Protein AF-R7MH74-F1 (afdb_monomer)

Foldseek 3Di:
DDPCLQQNPDDWAWDPVLVLVVQVVCVCPDVDRVLLVVVCRNCVVDQKDKDWHKDFDCVPPDLQQKFKAFVVLSSVLCVVAPDPVRSVVCVVVVVDPPVSVCNRGVHHRSVCVVVCVVVSTMMIIDGPDDDDPVRMDGQFMAMARSVDGPSLRRVCRNRPPHPVVVSSVVVD

pLDDT: mean 75.7, std 12.58, range [40.78, 95.38]

Radius of gyration: 16.26 Å; Cα contacts (8 Å, |Δi|>4): 202; chains: 1; bounding box: 34×38×41 Å

Mean predicted aligned error: 8.35 Å

Sequence (172 aa):
MTEDDLFGEGVFMFDLANLTKFWTKTNNKQKTNFAQTLIDYVTRRSGNSSISIFRIPTKNIPTDALSIRRQDKLFEIGNKYETTSDIYNAYARKEITEKVMDEITIGSPATLSNKFDRKKIPIEYILEENIPAKDIELFGTAKVDFNNLDLKSVLKQLFADKKENIFLYKFL

Structure (mmCIF, N/CA/C/O backbone):
data_AF-R7MH74-F1
#
_entry.id   AF-R7MH74-F1
#
loop_
_atom_site.group_PDB
_atom_site.id
_atom_site.type_symbol
_atom_site.label_atom_id
_atom_site.label_alt_id
_atom_site.label_comp_id
_atom_site.label_asym_id
_atom_site.label_entity_id
_atom_site.label_seq_id
_atom_site.pdbx_PDB_ins_code
_atom_site.Cartn_x
_atom_site.Cartn_y
_atom_site.Cartn_z
_atom_si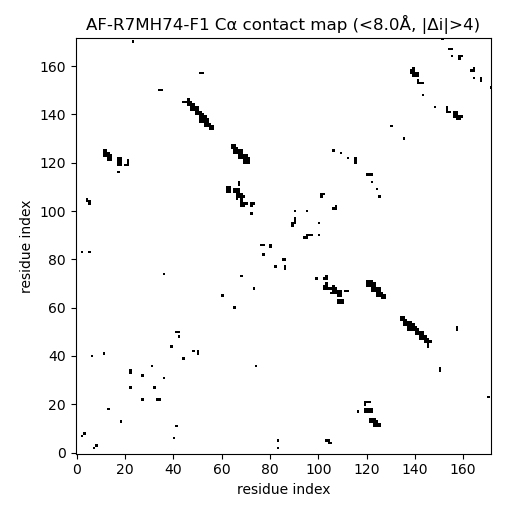te.occupancy
_atom_site.B_iso_or_equiv
_atom_site.auth_seq_id
_atom_site.auth_comp_id
_atom_site.auth_asym_id
_atom_site.auth_atom_id
_atom_site.pdbx_PDB_model_num
ATOM 1 N N . MET A 1 1 ? 0.842 -10.524 -17.576 1.00 52.12 1 MET A N 1
ATOM 2 C CA . MET A 1 1 ? 0.820 -9.845 -16.279 1.00 52.12 1 MET A CA 1
ATOM 3 C C . MET A 1 1 ? 0.045 -8.536 -16.478 1.00 52.12 1 MET A C 1
ATOM 5 O O . MET A 1 1 ? 0.415 -7.795 -17.385 1.00 52.12 1 MET A O 1
ATOM 9 N N . THR A 1 2 ? -1.104 -8.336 -15.826 1.00 54.00 2 THR A N 1
ATOM 10 C CA . THR A 1 2 ? -2.063 -7.229 -16.051 1.00 54.00 2 THR A CA 1
ATOM 11 C C . THR A 1 2 ? -1.801 -6.043 -15.113 1.00 54.00 2 THR A C 1
ATOM 13 O O . THR A 1 2 ? -0.867 -6.060 -14.313 1.00 54.00 2 THR A O 1
ATOM 16 N N . GLU A 1 3 ? -2.592 -4.972 -15.232 1.00 55.72 3 GLU A N 1
ATOM 17 C CA . GLU A 1 3 ? -2.607 -3.869 -14.259 1.00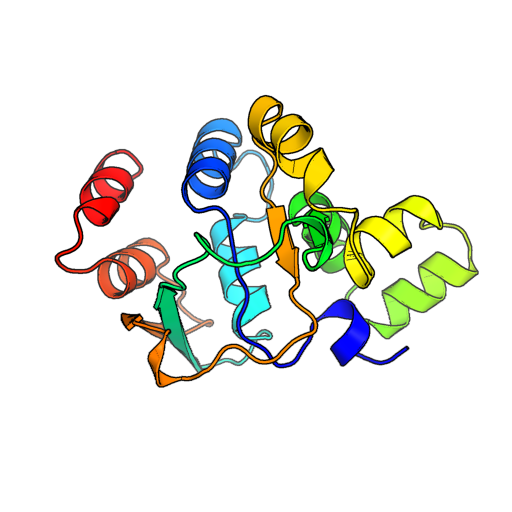 55.72 3 GLU A CA 1
ATOM 18 C C . GLU A 1 3 ? -2.973 -4.367 -12.849 1.00 55.72 3 GLU A C 1
ATOM 20 O O . GLU A 1 3 ? -2.437 -3.864 -11.863 1.00 55.72 3 GLU A O 1
ATOM 25 N N . ASP A 1 4 ? -3.774 -5.433 -12.755 1.00 56.41 4 ASP A N 1
ATOM 26 C CA . ASP A 1 4 ? -4.133 -6.078 -11.489 1.00 56.41 4 ASP A CA 1
ATOM 27 C C . ASP A 1 4 ? -2.935 -6.744 -10.801 1.00 56.41 4 ASP A C 1
ATOM 29 O O . ASP A 1 4 ? -2.841 -6.709 -9.579 1.00 56.41 4 ASP A O 1
ATOM 33 N N . ASP A 1 5 ? -1.969 -7.257 -11.561 1.00 55.62 5 ASP A N 1
ATOM 34 C CA . ASP A 1 5 ? -0.783 -7.919 -11.001 1.00 55.62 5 ASP A CA 1
ATOM 35 C C . ASP A 1 5 ? 0.218 -6.934 -10.355 1.00 55.62 5 ASP A C 1
ATOM 37 O O . ASP A 1 5 ? 1.030 -7.321 -9.514 1.00 55.62 5 ASP A O 1
ATOM 41 N N . LEU A 1 6 ? 0.183 -5.650 -10.739 1.00 57.22 6 LEU A N 1
ATOM 42 C CA . LEU A 1 6 ? 1.030 -4.588 -10.167 1.00 57.22 6 LEU A CA 1
ATOM 43 C C . LEU A 1 6 ? 0.265 -3.708 -9.172 1.00 57.22 6 LEU A C 1
ATOM 45 O O . LEU A 1 6 ? 0.804 -3.321 -8.132 1.00 57.22 6 LEU A O 1
ATOM 49 N N . PHE A 1 7 ? -0.988 -3.387 -9.485 1.00 58.25 7 PHE A N 1
ATOM 50 C CA . PHE A 1 7 ? -1.772 -2.397 -8.754 1.00 58.25 7 PHE A CA 1
ATOM 51 C C . PHE A 1 7 ? -2.979 -2.989 -8.028 1.00 58.25 7 PHE A C 1
ATOM 53 O O . PHE A 1 7 ? -3.332 -2.436 -6.994 1.00 58.25 7 PHE A O 1
ATOM 60 N N . GLY A 1 8 ? -3.547 -4.105 -8.505 1.00 54.69 8 GLY A N 1
ATOM 61 C CA . GLY A 1 8 ? -4.683 -4.824 -7.907 1.00 54.69 8 GLY A CA 1
ATOM 62 C C . GLY A 1 8 ? -5.970 -3.997 -7.777 1.00 54.69 8 GLY A C 1
ATOM 63 O O . GLY A 1 8 ? -5.953 -2.829 -7.3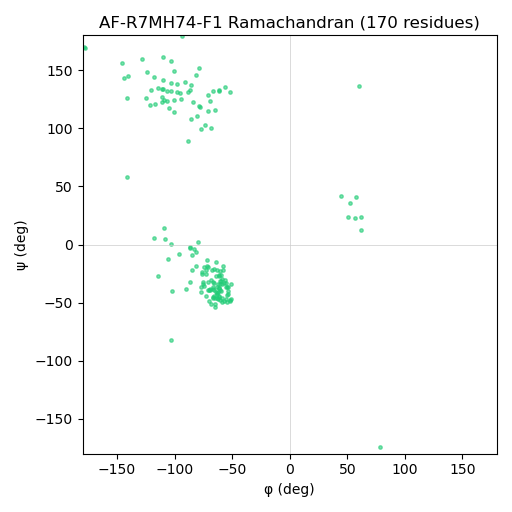88 1.00 54.69 8 GLY A O 1
ATOM 64 N N . GLU A 1 9 ? -7.140 -4.546 -8.109 1.00 48.81 9 GLU A N 1
ATOM 65 C CA . GLU A 1 9 ? -8.400 -4.040 -7.534 1.00 48.81 9 GLU A CA 1
ATOM 66 C C . GLU A 1 9 ? -8.516 -4.664 -6.148 1.00 48.81 9 GLU A C 1
ATOM 68 O O . GLU A 1 9 ? -8.654 -5.882 -6.053 1.00 48.81 9 GLU A O 1
ATOM 73 N N . GLY A 1 10 ? -8.394 -3.899 -5.056 1.00 51.81 10 GLY A N 1
ATOM 74 C CA . GLY A 1 10 ? -8.352 -4.597 -3.775 1.00 51.81 10 GLY A CA 1
ATOM 75 C C . GLY A 1 10 ? -8.235 -3.806 -2.487 1.00 51.81 10 GLY A C 1
ATOM 76 O O . GLY A 1 10 ? -8.015 -2.598 -2.435 1.00 51.81 10 GLY A O 1
ATOM 77 N N . VAL A 1 11 ? -8.418 -4.581 -1.421 1.00 55.03 11 VAL A N 1
ATOM 78 C CA . VAL A 1 11 ? -8.160 -4.226 -0.030 1.00 55.03 11 VAL A CA 1
ATOM 79 C C . VAL A 1 11 ? -6.661 -4.328 0.199 1.00 55.03 11 VAL A C 1
ATOM 81 O O . VAL A 1 11 ? -6.085 -5.405 0.094 1.00 55.03 11 VAL A O 1
ATOM 84 N N . PHE A 1 12 ? -6.036 -3.213 0.550 1.00 63.88 12 PHE A N 1
ATOM 85 C CA . PHE A 1 12 ? -4.611 -3.186 0.833 1.00 63.88 12 PHE A CA 1
ATOM 86 C C . PHE A 1 12 ? -4.357 -3.266 2.342 1.00 63.88 12 PHE A C 1
ATOM 88 O O . PHE A 1 12 ? -4.954 -2.522 3.126 1.00 63.88 12 PHE A O 1
ATOM 95 N N . MET A 1 13 ? -3.461 -4.159 2.765 1.00 64.19 13 MET A N 1
ATOM 96 C CA . MET A 1 13 ? -3.122 -4.357 4.177 1.00 64.19 13 MET A CA 1
ATOM 97 C C . MET A 1 13 ? -1.764 -3.730 4.483 1.00 64.19 13 MET A C 1
ATOM 99 O O . MET A 1 13 ? -0.750 -4.179 3.962 1.00 64.19 13 MET A O 1
ATOM 103 N N . PHE A 1 14 ? -1.707 -2.734 5.367 1.00 70.81 14 PHE A N 1
ATOM 104 C CA . PHE A 1 14 ? -0.450 -2.049 5.691 1.00 70.81 14 PHE A CA 1
ATOM 105 C C . PHE A 1 14 ? -0.128 -2.081 7.181 1.00 70.81 14 PHE A C 1
ATOM 107 O O . PHE A 1 14 ? -1.014 -2.006 8.035 1.00 70.81 14 PHE A O 1
ATOM 114 N N . ASP A 1 15 ? 1.168 -2.096 7.497 1.00 68.50 15 ASP A N 1
ATOM 115 C CA . ASP A 1 15 ? 1.641 -1.836 8.855 1.00 68.50 15 ASP A CA 1
ATOM 116 C C . ASP A 1 15 ? 1.607 -0.328 9.155 1.00 68.50 15 ASP A C 1
ATOM 118 O O . ASP A 1 15 ? 2.524 0.427 8.808 1.00 68.50 15 ASP A O 1
ATOM 122 N N . LEU A 1 16 ? 0.554 0.104 9.854 1.00 64.69 16 LEU A N 1
ATOM 123 C CA . LEU A 1 16 ? 0.365 1.494 10.279 1.00 64.69 16 LEU A CA 1
ATOM 124 C C . LEU A 1 16 ? 1.522 2.028 11.140 1.00 64.69 16 LEU A C 1
ATOM 126 O O . LEU A 1 16 ? 1.853 3.213 11.053 1.00 64.69 16 LEU A O 1
ATOM 130 N N . ALA A 1 17 ? 2.165 1.195 11.962 1.00 66.38 17 ALA A N 1
ATOM 131 C CA . ALA A 1 17 ? 3.236 1.642 12.846 1.00 66.38 17 ALA A CA 1
ATOM 132 C C . ALA A 1 17 ? 4.512 1.957 12.057 1.00 66.38 17 ALA A C 1
ATOM 134 O O . ALA A 1 17 ? 5.153 2.987 12.295 1.00 66.38 17 ALA A O 1
ATOM 135 N N . ASN A 1 18 ? 4.882 1.098 11.107 1.00 67.06 18 ASN A N 1
ATOM 136 C CA . ASN A 1 18 ? 6.023 1.347 10.228 1.00 67.06 18 ASN A CA 1
ATOM 137 C C . ASN A 1 18 ? 5.753 2.467 9.232 1.00 67.06 18 ASN A C 1
ATOM 139 O O . ASN A 1 18 ? 6.632 3.304 9.035 1.00 67.06 18 ASN A O 1
ATOM 143 N N . LEU A 1 19 ? 4.540 2.535 8.683 1.00 66.69 19 LEU A N 1
ATOM 144 C CA . LEU A 1 19 ? 4.098 3.631 7.826 1.00 66.69 19 LEU A CA 1
ATOM 145 C C . LEU A 1 19 ? 4.286 4.985 8.529 1.00 66.69 19 LEU A C 1
ATOM 147 O O . LEU A 1 19 ? 4.960 5.880 8.018 1.00 66.69 19 LEU A O 1
ATOM 151 N N . THR A 1 20 ? 3.806 5.091 9.770 1.00 63.34 20 THR A N 1
ATOM 152 C CA . THR A 1 20 ? 3.940 6.304 10.590 1.00 63.34 20 THR A CA 1
ATOM 153 C C . THR A 1 20 ? 5.410 6.634 10.896 1.00 63.34 20 THR A C 1
ATOM 155 O O . THR A 1 20 ? 5.849 7.783 10.800 1.00 63.34 20 THR A O 1
ATOM 158 N N . LYS A 1 21 ? 6.228 5.630 11.239 1.00 67.44 21 LYS A N 1
ATOM 159 C CA . LYS A 1 21 ? 7.674 5.812 11.479 1.00 67.44 21 LYS A CA 1
ATOM 160 C C . LYS A 1 21 ? 8.445 6.209 10.217 1.00 67.44 21 LYS A C 1
ATOM 162 O O . LYS A 1 21 ? 9.449 6.913 10.321 1.00 67.44 21 LYS A O 1
ATOM 167 N N . PHE A 1 22 ? 8.026 5.736 9.049 1.00 66.81 22 PHE A N 1
ATOM 168 C CA . PHE A 1 22 ? 8.635 6.105 7.778 1.00 66.81 22 PHE A CA 1
ATOM 169 C C . PHE A 1 22 ? 8.338 7.573 7.467 1.00 66.81 22 PHE A C 1
ATOM 171 O O . PHE A 1 22 ? 9.279 8.348 7.298 1.00 66.81 22 PHE A O 1
ATOM 178 N N . TRP A 1 23 ? 7.062 7.975 7.539 1.00 63.75 23 TRP A N 1
ATOM 179 C CA . TRP A 1 23 ? 6.619 9.362 7.349 1.00 63.75 23 TRP A CA 1
ATOM 180 C C . TRP A 1 23 ? 7.382 10.366 8.211 1.00 63.75 23 TRP A C 1
ATOM 182 O O . TRP A 1 23 ? 7.903 11.361 7.704 1.00 63.75 23 TRP A O 1
ATOM 192 N N . THR A 1 24 ? 7.518 10.073 9.503 1.00 61.09 24 THR A N 1
ATOM 193 C CA . THR A 1 24 ? 8.246 10.937 10.449 1.00 61.09 24 THR A CA 1
ATOM 194 C C . THR A 1 24 ? 9.725 11.078 10.134 1.00 61.09 24 THR A C 1
ATOM 196 O O . THR A 1 24 ? 10.308 12.141 10.326 1.00 61.09 24 THR A O 1
ATOM 199 N N . LYS A 1 25 ? 10.357 10.008 9.650 1.00 65.19 25 LYS A N 1
ATOM 200 C CA . LYS A 1 25 ? 11.789 10.002 9.348 1.00 65.19 25 LYS A CA 1
ATOM 201 C C . LYS A 1 25 ? 12.103 10.754 8.055 1.00 65.19 25 LYS A C 1
ATOM 203 O O . LYS A 1 25 ? 13.173 11.351 7.950 1.00 65.19 25 LYS A O 1
ATOM 208 N N . THR A 1 26 ? 11.210 10.711 7.067 1.00 60.00 26 THR A N 1
ATOM 209 C CA . THR A 1 26 ? 11.452 11.307 5.745 1.00 60.00 26 THR A CA 1
ATOM 210 C C . THR A 1 26 ? 11.199 12.811 5.685 1.00 60.00 26 THR A C 1
ATOM 212 O O . THR A 1 26 ? 11.740 13.451 4.786 1.00 60.00 26 THR A O 1
ATOM 215 N N . ASN A 1 27 ? 10.453 13.391 6.636 1.00 51.88 27 ASN A N 1
ATOM 216 C CA . ASN A 1 27 ? 10.297 14.844 6.823 1.00 51.88 27 ASN A CA 1
ATOM 217 C C . ASN A 1 27 ? 10.070 15.631 5.506 1.00 51.88 27 ASN A C 1
ATOM 219 O O . ASN A 1 27 ? 10.703 16.661 5.287 1.00 51.88 27 ASN A O 1
ATOM 223 N N . ASN A 1 28 ? 9.240 15.115 4.584 1.00 50.84 28 ASN A N 1
ATOM 224 C CA . ASN A 1 28 ? 8.984 15.714 3.259 1.00 50.84 28 ASN A CA 1
ATOM 225 C C . ASN A 1 28 ? 10.243 16.081 2.434 1.00 50.84 28 ASN A C 1
ATOM 227 O O . ASN A 1 28 ? 10.181 16.926 1.546 1.00 50.84 28 ASN A O 1
ATOM 231 N N . LYS A 1 29 ? 11.405 15.454 2.678 1.00 45.22 29 LYS A N 1
ATOM 232 C CA . LYS A 1 29 ? 12.616 15.701 1.869 1.00 45.22 29 LYS A CA 1
ATOM 233 C C . LYS A 1 29 ? 12.530 15.114 0.456 1.00 45.22 29 LYS A C 1
ATOM 235 O O . LYS A 1 29 ? 13.358 15.443 -0.389 1.00 45.22 29 LYS A O 1
ATOM 240 N N . GLN A 1 30 ? 11.560 14.240 0.198 1.00 51.50 30 GLN A N 1
ATOM 241 C CA . GLN A 1 30 ? 11.212 13.795 -1.149 1.00 51.50 30 GLN A CA 1
ATOM 242 C C . GLN A 1 30 ? 10.117 14.710 -1.711 1.00 51.50 30 GLN A C 1
ATOM 244 O O . GLN A 1 30 ? 9.207 15.094 -0.983 1.00 51.50 30 GLN A O 1
ATOM 249 N N . LYS A 1 31 ? 10.209 15.064 -3.003 1.00 45.34 31 LYS A N 1
ATOM 250 C CA . LYS A 1 31 ? 9.241 15.940 -3.699 1.00 45.34 31 LYS A CA 1
ATOM 251 C C . LYS A 1 31 ? 7.800 15.407 -3.664 1.00 45.34 31 LYS A C 1
ATOM 253 O O . LYS A 1 31 ? 6.873 16.190 -3.825 1.00 45.34 31 LYS A O 1
ATOM 258 N N . THR A 1 32 ? 7.618 14.106 -3.455 1.00 53.66 32 THR A N 1
ATOM 259 C CA . THR A 1 32 ? 6.325 13.435 -3.315 1.00 53.66 32 THR A CA 1
ATOM 260 C C . THR A 1 32 ? 6.089 13.048 -1.855 1.00 53.66 32 THR A C 1
ATOM 262 O O . THR A 1 32 ? 6.893 12.356 -1.229 1.00 53.66 32 THR A O 1
ATOM 265 N N . ASN A 1 33 ? 4.977 13.517 -1.288 1.00 69.00 33 ASN A N 1
ATOM 266 C CA . ASN A 1 33 ? 4.533 13.117 0.041 1.00 69.00 33 ASN A CA 1
ATOM 267 C C . ASN A 1 33 ? 4.048 11.661 -0.036 1.00 69.00 33 ASN A C 1
ATOM 269 O O . ASN A 1 33 ? 3.059 11.388 -0.703 1.00 69.00 33 ASN A O 1
ATOM 273 N N . PHE A 1 34 ? 4.719 10.723 0.641 1.00 70.75 34 PHE A N 1
ATOM 274 C CA . PHE A 1 34 ? 4.340 9.301 0.607 1.00 70.75 34 PHE A CA 1
ATOM 275 C C . PHE A 1 34 ? 2.868 9.082 0.969 1.00 70.75 34 PHE A C 1
ATOM 277 O O . PHE A 1 34 ? 2.232 8.200 0.410 1.00 70.75 34 PHE A O 1
ATOM 284 N N . ALA A 1 35 ? 2.316 9.855 1.909 1.00 71.88 35 ALA A N 1
ATOM 285 C CA . ALA A 1 35 ? 0.913 9.725 2.291 1.00 71.88 35 ALA A CA 1
ATOM 286 C C . ALA A 1 35 ? -0.030 10.133 1.152 1.00 71.88 35 ALA A C 1
ATOM 288 O O . ALA A 1 35 ? -1.056 9.491 0.952 1.00 71.88 35 ALA A O 1
ATOM 289 N N . GLN A 1 36 ? 0.355 11.151 0.380 1.00 74.12 36 GLN A N 1
ATOM 290 C CA . GLN A 1 36 ? -0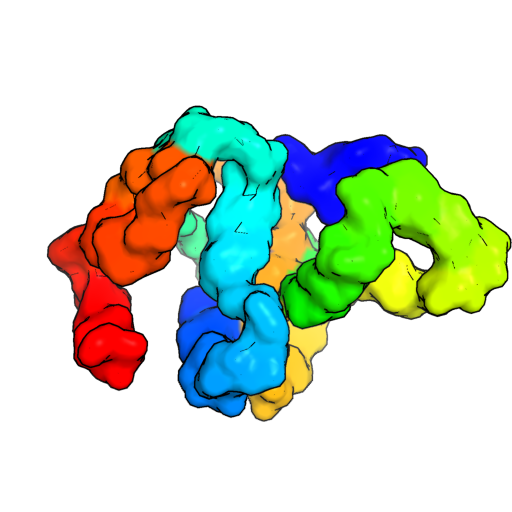.319 11.493 -0.864 1.00 74.12 36 GLN A CA 1
ATOM 291 C C . GLN A 1 36 ? -0.152 10.362 -1.877 1.00 74.12 36 GLN A C 1
ATOM 293 O O . GLN A 1 36 ? -1.152 9.816 -2.297 1.00 74.12 36 GLN A O 1
ATOM 298 N N . THR A 1 37 ? 1.066 9.881 -2.143 1.00 76.88 37 THR A N 1
ATOM 299 C CA . THR A 1 37 ? 1.287 8.746 -3.059 1.00 76.88 37 THR A CA 1
ATOM 300 C C . THR A 1 37 ? 0.494 7.494 -2.669 1.00 76.88 37 THR A C 1
ATOM 302 O O . THR A 1 37 ? -0.005 6.796 -3.542 1.00 76.88 37 THR A O 1
ATOM 305 N N . LEU A 1 38 ? 0.327 7.218 -1.373 1.00 77.12 38 LEU A N 1
ATOM 306 C CA . LEU A 1 38 ? -0.511 6.126 -0.882 1.00 77.12 38 LEU A CA 1
ATOM 307 C C . LEU A 1 38 ? -1.993 6.371 -1.183 1.00 77.12 38 LEU A C 1
ATOM 309 O O . LEU A 1 38 ? -2.672 5.459 -1.640 1.00 77.12 38 LEU A O 1
ATOM 313 N N . ILE A 1 39 ? -2.492 7.584 -0.935 1.00 77.06 39 ILE A N 1
ATOM 314 C CA . ILE A 1 39 ? -3.864 7.975 -1.274 1.00 77.06 39 ILE A CA 1
ATOM 315 C C . ILE A 1 39 ? -4.081 7.894 -2.790 1.00 77.06 39 ILE A C 1
ATOM 317 O O . ILE A 1 39 ? -5.048 7.271 -3.223 1.00 77.06 39 ILE A O 1
ATOM 321 N N . ASP A 1 40 ? -3.164 8.435 -3.592 1.00 76.00 40 ASP A N 1
ATOM 322 C CA . ASP A 1 40 ? -3.145 8.353 -5.056 1.00 76.00 40 ASP A CA 1
ATOM 323 C C . ASP A 1 40 ? -3.198 6.895 -5.528 1.00 76.00 40 ASP A C 1
ATOM 325 O O . ASP A 1 40 ? -3.956 6.564 -6.441 1.00 76.00 40 ASP A O 1
ATOM 329 N N . TYR A 1 41 ? -2.422 6.026 -4.877 1.00 77.06 41 TYR A N 1
ATOM 330 C CA . TYR A 1 41 ? -2.339 4.601 -5.175 1.00 77.06 41 TYR A CA 1
ATOM 331 C C . TYR A 1 41 ? -3.664 3.881 -4.892 1.00 77.06 41 TYR A C 1
ATOM 333 O O . TYR A 1 41 ? -4.231 3.276 -5.799 1.00 77.06 41 TYR A O 1
ATOM 341 N N . VAL A 1 42 ? -4.220 4.001 -3.679 1.00 76.31 42 VAL A N 1
ATOM 342 C CA . VAL A 1 42 ? -5.450 3.270 -3.298 1.00 76.31 42 VAL A CA 1
ATOM 343 C C . VAL A 1 42 ? -6.717 3.797 -3.976 1.00 76.31 42 VAL A C 1
ATOM 345 O O . VAL A 1 42 ? -7.729 3.107 -4.020 1.00 76.31 42 VAL A O 1
ATOM 348 N N . THR A 1 43 ? -6.679 5.017 -4.506 1.00 73.69 43 THR A N 1
ATOM 349 C CA . THR A 1 43 ? -7.796 5.630 -5.248 1.00 73.69 43 THR A CA 1
ATOM 350 C C . THR A 1 43 ? -7.581 5.620 -6.761 1.00 73.69 43 THR A C 1
ATOM 352 O O . THR A 1 43 ? -8.428 6.129 -7.498 1.00 73.69 43 THR A O 1
ATOM 355 N N . ARG A 1 44 ? -6.457 5.068 -7.239 1.00 71.12 44 ARG A N 1
ATOM 356 C CA . ARG A 1 44 ? -6.093 4.971 -8.661 1.00 71.12 44 ARG A CA 1
ATOM 357 C C . ARG A 1 44 ? -6.166 6.302 -9.422 1.00 71.12 44 ARG A C 1
ATOM 359 O O . ARG A 1 44 ? -6.566 6.331 -10.582 1.00 71.12 44 ARG A O 1
ATOM 366 N N . ARG A 1 45 ? -5.812 7.422 -8.778 1.00 64.12 45 ARG A N 1
ATOM 367 C CA . ARG A 1 45 ? -5.914 8.784 -9.357 1.00 64.12 45 ARG A CA 1
ATOM 368 C C . ARG A 1 45 ? -7.331 9.169 -9.828 1.00 64.12 45 ARG A C 1
ATOM 370 O O . ARG A 1 45 ? -7.486 10.035 -10.689 1.00 64.12 45 ARG A O 1
ATOM 377 N N . SER A 1 46 ? -8.376 8.534 -9.299 1.00 60.25 46 SER A N 1
ATOM 378 C CA . SER A 1 46 ? -9.757 8.916 -9.609 1.00 60.25 46 SER A CA 1
ATOM 379 C C . SER A 1 46 ? -10.090 10.257 -8.949 1.00 60.25 46 SER A C 1
ATOM 381 O O . SER A 1 46 ? -9.867 10.447 -7.757 1.00 60.25 46 SER A O 1
ATOM 383 N N . GLY A 1 47 ? -10.610 11.210 -9.731 1.00 60.22 47 GLY A N 1
ATOM 384 C CA . GLY A 1 47 ? -10.741 12.612 -9.310 1.00 60.22 47 GLY A CA 1
ATOM 385 C C . GLY A 1 47 ? -11.528 12.837 -8.010 1.00 60.22 47 GLY A C 1
ATOM 386 O O . GLY A 1 47 ? -11.206 13.760 -7.270 1.00 60.22 47 GLY A O 1
ATOM 387 N N . ASN A 1 48 ? -12.511 11.981 -7.707 1.00 64.44 48 ASN A N 1
ATOM 388 C CA . ASN A 1 48 ? -13.256 11.982 -6.448 1.00 64.44 48 ASN A CA 1
ATOM 389 C C . ASN A 1 48 ? -13.537 10.547 -6.007 1.00 64.44 48 ASN A C 1
ATOM 391 O O . ASN A 1 48 ? -14.147 9.786 -6.758 1.00 64.44 48 ASN A O 1
ATOM 395 N N . SER A 1 49 ? -13.147 10.206 -4.781 1.00 74.19 49 SER A N 1
ATOM 396 C CA . SER A 1 49 ? -13.292 8.849 -4.249 1.00 74.19 49 SER A CA 1
ATOM 397 C C . SER A 1 49 ? -13.580 8.837 -2.753 1.00 74.19 49 SER A C 1
ATOM 399 O O . SER A 1 49 ? -13.247 9.771 -2.023 1.00 74.19 49 SER A O 1
ATOM 401 N N . SER A 1 50 ? -14.203 7.760 -2.275 1.00 81.38 50 SER A N 1
ATOM 402 C CA . SER A 1 50 ? -14.280 7.449 -0.847 1.00 81.38 50 SER A CA 1
ATOM 403 C C . SER A 1 50 ? -13.241 6.391 -0.500 1.00 81.38 50 SER A C 1
ATOM 405 O O . SER A 1 50 ? -13.260 5.307 -1.079 1.00 81.38 50 SER A O 1
ATOM 407 N N . ILE A 1 51 ? -12.376 6.681 0.467 1.00 81.69 51 ILE A N 1
ATOM 408 C CA . ILE A 1 51 ? -11.453 5.698 1.036 1.00 81.69 51 ILE A CA 1
ATOM 409 C C . ILE A 1 51 ? -12.096 5.123 2.289 1.00 81.69 51 ILE A C 1
ATOM 411 O O . ILE A 1 51 ? -12.514 5.879 3.165 1.00 81.69 51 ILE A O 1
ATOM 415 N N . SER A 1 52 ? -12.111 3.798 2.394 1.00 80.56 52 SER A N 1
ATOM 416 C CA . SER A 1 52 ? -12.469 3.074 3.614 1.00 80.56 52 SER A CA 1
ATOM 417 C C . SER A 1 52 ? -11.252 2.316 4.126 1.00 80.56 52 SER A C 1
ATOM 419 O O . SER A 1 52 ? -10.563 1.659 3.349 1.00 80.56 52 SER A O 1
ATOM 421 N N . ILE A 1 53 ? -10.996 2.383 5.431 1.00 78.50 53 ILE A N 1
ATOM 422 C CA . ILE A 1 53 ? -10.011 1.524 6.093 1.00 78.50 53 ILE A CA 1
ATOM 423 C C . ILE A 1 53 ? -10.762 0.432 6.835 1.00 78.50 53 ILE A C 1
ATOM 425 O O . ILE A 1 53 ? -11.689 0.711 7.596 1.00 78.50 53 ILE A O 1
ATOM 429 N N . PHE A 1 54 ? -10.317 -0.805 6.649 1.00 79.50 54 PHE A N 1
ATOM 430 C CA . PHE A 1 54 ? -10.789 -1.959 7.397 1.00 79.50 54 PHE A CA 1
ATOM 431 C C . PHE A 1 54 ? -9.688 -2.453 8.328 1.00 79.50 54 PHE A C 1
ATOM 433 O O . PHE A 1 54 ? -8.508 -2.467 7.973 1.00 79.50 54 PHE A O 1
ATOM 440 N N . ARG A 1 55 ? -10.073 -2.879 9.526 1.00 79.62 55 ARG A N 1
ATOM 441 C CA . ARG A 1 55 ? -9.209 -3.614 10.438 1.00 79.62 55 ARG A CA 1
ATOM 442 C C . ARG A 1 55 ? -9.443 -5.103 10.224 1.00 79.62 55 ARG A C 1
ATOM 444 O O . ARG A 1 55 ? -10.568 -5.581 10.337 1.00 79.62 55 ARG A O 1
ATOM 451 N N . ILE A 1 56 ? -8.360 -5.819 9.948 1.00 76.75 56 ILE A N 1
ATOM 452 C CA . ILE A 1 56 ? -8.365 -7.267 9.742 1.00 76.75 56 ILE A CA 1
ATOM 453 C C . ILE A 1 56 ? -7.644 -7.928 10.930 1.00 76.75 56 ILE A C 1
ATOM 455 O O . ILE A 1 56 ? -6.512 -7.549 11.245 1.00 76.75 56 ILE A O 1
ATOM 459 N N . PRO A 1 57 ? -8.259 -8.904 11.616 1.00 72.44 57 PRO A N 1
ATOM 460 C CA . PRO A 1 57 ? -7.620 -9.683 12.660 1.00 72.44 57 PRO A CA 1
ATOM 461 C C . PRO A 1 57 ? -6.634 -10.669 12.030 1.00 72.44 57 PRO A C 1
ATOM 463 O O . PRO A 1 57 ? -7.001 -11.722 11.523 1.00 72.44 57 PRO A O 1
ATOM 466 N N . THR A 1 58 ? -5.347 -10.345 12.106 1.00 72.38 58 THR A N 1
ATOM 467 C CA . THR A 1 58 ? -4.277 -11.156 11.505 1.00 72.38 58 THR A CA 1
ATOM 468 C C . THR A 1 58 ? -3.767 -12.283 12.404 1.00 72.38 58 THR A C 1
ATOM 470 O O . THR A 1 58 ? -2.918 -13.061 11.988 1.00 72.38 58 THR A O 1
ATOM 473 N N . LYS A 1 59 ? -4.281 -12.403 13.638 1.00 73.62 59 LYS A N 1
ATOM 474 C CA . LYS A 1 59 ? -3.753 -13.318 14.670 1.00 73.62 59 LYS A CA 1
ATOM 475 C C . LYS A 1 59 ? -3.688 -14.783 14.220 1.00 73.62 59 LYS A C 1
ATOM 477 O O . LYS A 1 59 ? -2.805 -15.505 14.671 1.00 73.62 59 LYS A O 1
ATOM 482 N N . ASN A 1 60 ? -4.625 -15.202 13.374 1.00 74.44 60 ASN A N 1
ATOM 483 C CA . ASN A 1 60 ? -4.738 -16.582 12.907 1.00 74.44 60 ASN A CA 1
ATOM 484 C C . ASN A 1 60 ? -4.337 -16.746 11.436 1.00 74.44 60 ASN A C 1
ATOM 486 O O . ASN A 1 60 ? -4.510 -17.836 10.904 1.00 74.44 60 ASN A O 1
ATOM 490 N N . ILE A 1 61 ? -3.848 -15.690 10.778 1.00 79.06 61 ILE A N 1
ATOM 491 C CA . ILE A 1 61 ? -3.387 -15.794 9.394 1.00 79.06 61 ILE A CA 1
ATOM 492 C C . ILE A 1 61 ? -1.989 -16.425 9.426 1.00 79.06 61 ILE A C 1
ATOM 494 O O . ILE A 1 61 ? -1.094 -15.854 10.060 1.00 79.06 61 ILE A O 1
ATOM 498 N N . PRO A 1 62 ? -1.785 -17.593 8.795 1.00 80.56 62 PRO A N 1
ATOM 499 C CA . PRO A 1 62 ? -0.474 -18.222 8.741 1.00 80.56 62 PRO A CA 1
ATOM 500 C C . PRO A 1 62 ? 0.536 -17.319 8.020 1.00 80.56 62 PRO A C 1
ATOM 502 O O . PRO A 1 62 ? 0.256 -16.781 6.952 1.00 80.56 62 PRO A O 1
ATOM 505 N N . THR A 1 63 ? 1.722 -17.126 8.602 1.00 77.75 63 THR A N 1
ATOM 506 C CA . THR A 1 63 ? 2.759 -16.249 8.024 1.00 77.75 63 THR A CA 1
ATOM 507 C C . THR A 1 63 ? 3.271 -16.754 6.672 1.00 77.75 63 THR A C 1
ATOM 509 O O . THR A 1 63 ? 3.745 -15.969 5.861 1.00 77.75 63 THR A O 1
ATOM 512 N N . ASP A 1 64 ? 3.209 -18.059 6.431 1.00 82.44 64 ASP A N 1
ATOM 513 C CA . ASP A 1 64 ? 3.558 -18.716 5.169 1.00 82.44 64 ASP A CA 1
ATOM 514 C C . ASP A 1 64 ? 2.507 -18.519 4.069 1.00 82.44 64 ASP A C 1
ATOM 516 O O . ASP A 1 64 ? 2.853 -18.619 2.896 1.00 82.44 64 ASP A O 1
ATOM 520 N N . ALA A 1 65 ? 1.271 -18.165 4.431 1.00 81.88 65 ALA A N 1
ATOM 521 C CA . ALA A 1 65 ? 0.228 -17.753 3.490 1.00 81.88 65 ALA A CA 1
ATOM 522 C C . ALA A 1 65 ? 0.325 -16.266 3.099 1.00 81.88 65 ALA A C 1
ATOM 524 O O . ALA A 1 65 ? -0.465 -15.784 2.290 1.00 81.88 65 ALA A O 1
ATOM 525 N N . LEU A 1 66 ? 1.265 -15.522 3.694 1.00 86.06 66 LEU A N 1
ATOM 526 C CA . LEU A 1 66 ? 1.431 -14.092 3.472 1.00 86.06 66 LEU A CA 1
ATOM 527 C C . LEU A 1 66 ? 2.718 -13.786 2.709 1.00 86.06 66 LEU A C 1
ATOM 529 O O . LEU A 1 66 ? 3.822 -14.193 3.090 1.00 86.06 66 LEU A O 1
ATOM 533 N N . SER A 1 67 ? 2.572 -12.925 1.712 1.00 89.00 67 SER A N 1
ATOM 534 C CA . SER A 1 67 ? 3.680 -12.204 1.101 1.00 89.00 67 SER A CA 1
ATOM 535 C C . SER A 1 67 ? 3.702 -10.765 1.608 1.00 89.00 67 SER A C 1
ATOM 537 O O . SER A 1 67 ? 2.713 -10.229 2.104 1.00 89.00 67 SER A O 1
ATOM 539 N N . ILE A 1 68 ? 4.863 -10.129 1.519 1.00 88.44 68 ILE A N 1
ATOM 540 C CA . ILE A 1 68 ? 5.067 -8.725 1.844 1.00 88.44 68 ILE A CA 1
ATOM 541 C C . ILE A 1 68 ? 5.694 -7.996 0.668 1.00 88.44 68 ILE A C 1
ATOM 543 O O . ILE A 1 68 ? 6.758 -8.362 0.167 1.00 88.44 68 ILE A O 1
ATOM 547 N N . ARG A 1 69 ? 5.044 -6.915 0.260 1.00 88.50 69 ARG A N 1
ATOM 548 C CA . ARG A 1 69 ? 5.498 -6.008 -0.783 1.00 88.50 69 ARG A CA 1
ATOM 549 C C . ARG A 1 69 ? 6.072 -4.743 -0.170 1.00 88.50 69 ARG A C 1
ATOM 551 O O . ARG A 1 69 ? 5.556 -4.188 0.800 1.00 88.50 69 ARG A O 1
ATOM 558 N N . ARG A 1 70 ? 7.174 -4.272 -0.747 1.00 86.12 70 ARG A N 1
ATOM 559 C CA . ARG A 1 70 ? 7.842 -3.045 -0.312 1.00 86.12 70 ARG A CA 1
ATOM 560 C C . ARG A 1 70 ? 7.230 -1.828 -0.986 1.00 86.12 70 ARG A C 1
ATOM 562 O O . ARG A 1 70 ? 7.485 -1.572 -2.163 1.00 86.12 70 ARG A O 1
ATOM 569 N N . GLN A 1 71 ? 6.485 -1.032 -0.225 1.00 81.94 71 GLN A N 1
ATOM 570 C CA . GLN A 1 71 ? 5.824 0.150 -0.776 1.00 81.94 71 GLN A CA 1
ATOM 571 C C . GLN A 1 71 ? 6.809 1.245 -1.185 1.00 81.94 71 GLN A C 1
ATOM 573 O O . GLN A 1 71 ? 6.557 1.973 -2.137 1.00 81.94 71 GLN A O 1
ATOM 578 N N . ASP A 1 72 ? 7.954 1.354 -0.506 1.00 82.31 72 ASP A N 1
ATOM 579 C CA . ASP A 1 72 ? 8.977 2.331 -0.881 1.00 82.31 72 ASP A CA 1
ATOM 580 C C . ASP A 1 72 ? 9.513 2.080 -2.296 1.00 82.31 72 ASP A C 1
ATOM 582 O O . ASP A 1 72 ? 9.719 3.025 -3.052 1.00 82.31 72 ASP A O 1
ATOM 586 N N . LYS A 1 73 ? 9.669 0.808 -2.679 1.00 87.31 73 LYS A N 1
ATOM 587 C CA . LYS A 1 73 ? 10.072 0.416 -4.032 1.00 87.31 73 LYS A CA 1
ATOM 588 C C . LYS A 1 73 ? 8.943 0.500 -5.042 1.00 87.31 73 LYS A C 1
ATOM 590 O O . LYS A 1 73 ? 9.171 1.015 -6.134 1.00 87.31 73 LYS A O 1
ATOM 595 N N . LEU A 1 74 ? 7.739 0.082 -4.664 1.00 86.06 74 LEU A N 1
ATOM 596 C CA . LEU A 1 74 ? 6.556 0.237 -5.506 1.00 86.06 74 LEU A CA 1
ATOM 597 C C . LEU A 1 74 ? 6.350 1.706 -5.901 1.00 86.06 74 LEU A C 1
ATOM 599 O O . LEU A 1 74 ? 6.182 2.014 -7.076 1.00 86.06 74 LEU A O 1
ATOM 603 N N . PHE A 1 75 ? 6.440 2.626 -4.939 1.00 83.00 75 PHE A N 1
ATOM 604 C CA . PHE A 1 75 ? 6.239 4.054 -5.183 1.00 83.00 75 PHE A CA 1
ATOM 605 C C . PHE A 1 75 ? 7.426 4.711 -5.890 1.00 83.00 75 PHE A C 1
ATOM 607 O O . PHE A 1 75 ? 7.225 5.630 -6.678 1.00 83.00 75 PHE A O 1
ATOM 614 N N . GLU A 1 76 ? 8.659 4.252 -5.660 1.00 85.12 76 GLU A N 1
ATOM 615 C CA . GLU A 1 76 ? 9.821 4.693 -6.446 1.00 85.12 76 GLU A CA 1
ATOM 616 C C . GLU A 1 76 ? 9.623 4.386 -7.939 1.00 85.12 76 GLU A C 1
ATOM 618 O O . GLU A 1 76 ? 9.829 5.261 -8.779 1.00 85.12 76 GLU A O 1
ATOM 623 N N . ILE A 1 77 ? 9.167 3.172 -8.262 1.00 87.19 77 ILE A N 1
ATOM 624 C CA . ILE A 1 77 ? 8.892 2.743 -9.638 1.00 87.19 77 ILE A CA 1
ATOM 625 C C . ILE A 1 77 ? 7.661 3.461 -10.207 1.00 87.19 77 ILE A C 1
ATOM 627 O O . ILE A 1 77 ? 7.754 4.047 -11.283 1.00 87.19 77 ILE A O 1
ATOM 631 N N . GLY A 1 78 ? 6.543 3.497 -9.476 1.00 82.12 78 GLY A N 1
ATOM 632 C CA . GLY A 1 78 ? 5.302 4.144 -9.921 1.00 82.12 78 GLY A CA 1
ATOM 633 C C . GLY A 1 78 ? 5.395 5.668 -10.083 1.00 82.12 78 GLY A C 1
ATOM 634 O O . GLY A 1 78 ? 4.607 6.255 -10.815 1.00 82.12 78 GLY A O 1
ATOM 635 N N . ASN A 1 79 ? 6.367 6.323 -9.440 1.00 81.69 79 ASN A N 1
ATOM 636 C CA . ASN A 1 79 ? 6.663 7.742 -9.674 1.00 81.69 79 ASN A CA 1
ATOM 637 C C . ASN A 1 79 ? 7.607 7.968 -10.864 1.00 81.69 79 ASN A C 1
ATOM 639 O O . ASN A 1 79 ? 7.676 9.078 -11.388 1.00 81.69 79 ASN A O 1
ATOM 643 N N . LYS A 1 80 ? 8.381 6.950 -11.257 1.00 87.81 80 LYS A N 1
ATOM 644 C CA . LYS A 1 80 ? 9.336 7.033 -12.369 1.00 87.81 80 LYS A CA 1
ATOM 645 C C . LYS A 1 80 ? 8.681 6.721 -13.716 1.00 87.81 80 LYS A C 1
ATOM 647 O O . LYS A 1 80 ? 9.113 7.263 -14.730 1.00 87.81 80 LYS A O 1
ATOM 652 N N . TYR A 1 81 ? 7.680 5.849 -13.721 1.00 87.25 81 TYR A N 1
ATOM 653 C CA . TYR A 1 81 ? 7.001 5.365 -14.919 1.00 87.25 81 TYR A CA 1
ATOM 654 C C . TYR A 1 81 ? 5.513 5.713 -14.845 1.00 87.25 81 TYR A C 1
ATOM 656 O O . TYR A 1 81 ? 4.885 5.514 -13.810 1.00 87.25 81 TYR A O 1
ATOM 664 N N . GLU A 1 82 ? 4.957 6.262 -15.927 1.00 79.25 82 GLU A N 1
ATOM 665 C CA . GLU A 1 82 ? 3.593 6.807 -15.921 1.00 79.25 82 GLU A CA 1
ATOM 666 C C . GLU A 1 82 ? 2.522 5.718 -15.930 1.00 79.25 82 GLU A C 1
ATOM 668 O O . GLU A 1 82 ? 1.479 5.884 -15.294 1.00 79.25 82 GLU A O 1
ATOM 673 N N . THR A 1 83 ? 2.792 4.613 -16.630 1.00 83.44 83 THR A N 1
ATOM 674 C CA . THR A 1 83 ? 1.861 3.496 -16.796 1.00 83.44 83 THR A CA 1
ATOM 675 C C . THR A 1 83 ? 2.497 2.154 -16.444 1.00 83.44 83 THR A C 1
ATOM 677 O O . THR A 1 83 ? 3.715 1.969 -16.496 1.00 83.44 83 THR A O 1
ATOM 680 N N . THR A 1 84 ? 1.653 1.163 -16.163 1.00 81.88 84 THR A N 1
ATOM 681 C CA . THR A 1 84 ? 2.051 -0.244 -15.997 1.00 81.88 84 THR A CA 1
ATOM 682 C C . THR A 1 84 ? 2.837 -0.755 -17.209 1.00 81.88 84 THR A C 1
ATOM 684 O O . THR A 1 84 ? 3.849 -1.440 -17.064 1.00 81.88 84 THR A O 1
ATOM 687 N N . SER A 1 85 ? 2.419 -0.366 -18.416 1.00 86.62 85 SER A N 1
ATOM 688 C CA . SER A 1 85 ? 3.107 -0.703 -19.666 1.00 86.62 85 SER A CA 1
ATOM 689 C C . SER A 1 85 ? 4.534 -0.154 -19.711 1.00 86.62 85 SER A C 1
ATOM 691 O O . SER A 1 85 ? 5.448 -0.850 -20.157 1.00 86.62 85 SER A O 1
ATOM 693 N N . ASP A 1 86 ? 4.759 1.061 -19.208 1.00 90.38 86 ASP A N 1
ATOM 694 C CA . ASP A 1 86 ? 6.097 1.660 -19.153 1.00 90.38 86 ASP A CA 1
ATOM 695 C C . ASP A 1 86 ? 7.018 0.912 -18.190 1.00 90.38 86 ASP A C 1
ATOM 697 O O . ASP A 1 86 ? 8.191 0.698 -18.508 1.00 90.38 86 ASP A O 1
ATOM 701 N N . ILE A 1 87 ? 6.477 0.452 -17.057 1.00 90.25 87 ILE A N 1
ATOM 702 C CA . ILE A 1 87 ? 7.201 -0.388 -16.094 1.00 90.25 87 ILE A CA 1
ATOM 703 C C . ILE A 1 87 ? 7.649 -1.689 -16.771 1.00 90.25 87 ILE A C 1
ATOM 705 O O . ILE A 1 87 ? 8.827 -2.045 -16.697 1.00 90.25 87 ILE A O 1
ATOM 709 N N . TYR A 1 88 ? 6.755 -2.376 -17.491 1.00 88.44 88 TYR A N 1
ATOM 710 C CA . TYR A 1 88 ? 7.107 -3.613 -18.197 1.00 88.44 88 TYR A CA 1
ATOM 711 C C . TYR A 1 88 ? 8.148 -3.392 -19.292 1.00 88.44 88 TYR A C 1
ATOM 713 O O . TYR A 1 88 ? 9.094 -4.170 -19.412 1.00 88.44 88 TYR A O 1
ATOM 721 N N . ASN A 1 89 ? 8.016 -2.316 -20.065 1.00 92.44 89 ASN A N 1
ATOM 722 C CA . ASN A 1 89 ? 8.990 -1.973 -21.093 1.00 92.44 89 ASN A CA 1
ATOM 723 C C . ASN A 1 89 ? 10.370 -1.685 -20.483 1.00 92.44 89 ASN A C 1
ATOM 725 O O . ASN A 1 89 ? 11.389 -2.123 -21.017 1.00 92.44 89 ASN A O 1
ATOM 729 N N . ALA A 1 90 ? 10.422 -0.991 -19.346 1.00 93.12 90 ALA A N 1
ATOM 730 C CA . ALA A 1 90 ? 11.662 -0.749 -18.618 1.00 93.12 90 ALA A CA 1
ATOM 731 C C . ALA A 1 90 ? 12.274 -2.038 -18.047 1.00 93.12 90 ALA A C 1
ATOM 733 O O . ALA A 1 90 ? 13.492 -2.223 -18.113 1.00 93.12 90 ALA A O 1
ATOM 734 N N . TYR A 1 91 ? 11.445 -2.957 -17.546 1.00 92.94 91 TYR A N 1
ATOM 735 C CA . TYR A 1 91 ? 11.891 -4.283 -17.121 1.00 92.94 91 TYR A CA 1
ATOM 736 C C . TYR A 1 91 ? 12.460 -5.100 -18.291 1.00 92.94 91 TYR A C 1
ATOM 738 O O . TYR A 1 91 ? 13.566 -5.627 -18.188 1.00 92.94 91 TYR A O 1
ATOM 746 N N . ALA A 1 92 ? 11.783 -5.120 -19.443 1.00 93.12 92 ALA A N 1
ATOM 747 C CA . ALA A 1 92 ? 12.261 -5.797 -20.651 1.00 93.12 92 ALA A CA 1
ATOM 748 C C . ALA A 1 92 ? 13.605 -5.231 -21.149 1.00 93.12 92 ALA A C 1
ATOM 750 O O . ALA A 1 92 ? 14.467 -5.974 -21.623 1.00 93.12 92 ALA A O 1
ATOM 751 N N . ARG A 1 93 ? 13.824 -3.919 -20.980 1.00 95.38 93 ARG A N 1
ATOM 752 C CA . ARG A 1 93 ? 15.104 -3.242 -21.254 1.00 95.38 93 ARG A CA 1
ATOM 753 C C . ARG A 1 93 ? 16.154 -3.413 -20.148 1.00 95.38 93 ARG A C 1
ATOM 755 O O . ARG A 1 93 ? 17.255 -2.886 -20.284 1.00 95.38 93 ARG A O 1
ATOM 762 N N . LYS A 1 94 ? 15.853 -4.165 -19.082 1.00 94.25 94 LYS A N 1
ATOM 763 C CA . LYS A 1 94 ? 16.719 -4.411 -17.912 1.00 94.25 94 LYS A CA 1
ATOM 764 C C . LYS A 1 94 ? 17.077 -3.154 -17.110 1.00 94.25 94 LYS A C 1
ATOM 766 O O . LYS A 1 94 ? 18.079 -3.133 -16.400 1.00 94.25 94 LYS A O 1
ATOM 771 N N . GLU A 1 95 ? 16.258 -2.109 -17.192 1.00 94.25 95 GLU A N 1
ATOM 772 C CA . GLU A 1 95 ? 16.387 -0.918 -16.340 1.00 94.25 95 GLU A CA 1
ATOM 773 C C . GLU A 1 95 ? 15.876 -1.174 -14.916 1.00 94.25 95 GLU A C 1
ATOM 775 O O . GLU A 1 95 ? 16.300 -0.512 -13.967 1.00 94.25 95 GLU A O 1
ATOM 780 N N . ILE A 1 96 ? 14.961 -2.136 -14.777 1.00 93.00 96 ILE A N 1
ATOM 781 C CA . ILE A 1 96 ? 14.473 -2.665 -13.506 1.00 93.00 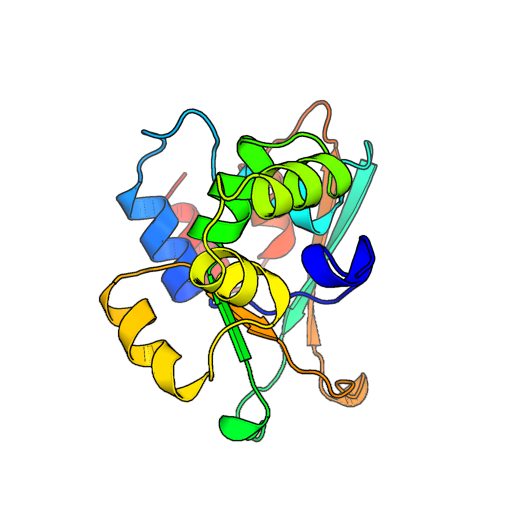96 ILE A CA 1
ATOM 782 C C . ILE A 1 96 ? 15.012 -4.088 -13.381 1.00 93.00 96 ILE A C 1
ATOM 784 O O . ILE A 1 96 ? 14.971 -4.861 -14.337 1.00 93.00 96 ILE A O 1
ATOM 788 N N . THR A 1 97 ? 15.557 -4.438 -12.220 1.00 93.56 97 THR A N 1
ATOM 789 C CA . THR A 1 97 ? 16.056 -5.796 -11.986 1.00 93.56 97 THR A CA 1
ATOM 790 C C . THR A 1 97 ? 14.899 -6.745 -11.690 1.00 93.56 97 THR A C 1
ATOM 792 O O . THR A 1 97 ? 13.890 -6.332 -11.123 1.00 93.56 97 THR A O 1
ATOM 795 N N . GLU A 1 98 ? 15.071 -8.029 -12.009 1.00 91.06 98 GLU A N 1
ATOM 796 C CA . GLU A 1 98 ? 14.109 -9.094 -11.675 1.00 91.06 98 GLU A CA 1
ATOM 797 C C . GLU A 1 98 ? 13.737 -9.069 -10.194 1.00 91.06 98 GLU A C 1
ATOM 799 O O . GLU A 1 98 ? 12.571 -8.954 -9.849 1.00 91.06 98 GLU A O 1
ATOM 804 N N . LYS A 1 99 ? 14.740 -8.966 -9.319 1.00 90.81 99 LYS A N 1
ATOM 805 C CA . LYS A 1 99 ? 14.525 -8.819 -7.880 1.00 90.81 99 LYS A CA 1
ATOM 806 C C . LYS A 1 99 ? 13.604 -7.650 -7.507 1.00 90.81 99 LYS A C 1
ATOM 808 O O . LYS A 1 99 ? 12.807 -7.779 -6.586 1.00 90.81 99 LYS A O 1
ATOM 813 N N . VAL A 1 100 ? 13.758 -6.486 -8.144 1.00 90.38 100 VAL A N 1
ATOM 814 C CA . VAL A 1 100 ? 12.893 -5.332 -7.852 1.00 90.38 100 VAL A CA 1
ATOM 815 C C . VAL A 1 100 ? 11.486 -5.577 -8.383 1.00 90.38 100 VAL A C 1
ATOM 817 O O . VAL A 1 100 ? 10.539 -5.229 -7.688 1.00 90.38 100 VAL A O 1
ATOM 820 N N . MET A 1 101 ? 11.347 -6.196 -9.559 1.00 90.25 101 MET A N 1
ATOM 821 C CA . MET A 1 101 ? 10.036 -6.580 -10.084 1.00 90.25 101 MET A CA 1
ATOM 822 C C . MET A 1 101 ? 9.323 -7.567 -9.162 1.00 90.25 101 MET A C 1
ATOM 824 O O . MET A 1 101 ? 8.162 -7.339 -8.835 1.00 90.25 101 MET A O 1
ATOM 828 N N . ASP A 1 102 ? 10.014 -8.590 -8.665 1.00 89.00 102 ASP A N 1
ATOM 829 C CA . ASP A 1 102 ? 9.444 -9.547 -7.716 1.00 89.00 102 ASP A CA 1
ATOM 830 C C . ASP A 1 102 ? 9.022 -8.847 -6.415 1.00 89.00 102 ASP A C 1
ATOM 832 O O . ASP A 1 102 ? 7.911 -9.043 -5.930 1.00 89.00 102 ASP A O 1
ATOM 836 N N . GLU A 1 103 ? 9.867 -7.954 -5.877 1.00 87.56 103 GLU A N 1
ATOM 837 C CA . GLU A 1 103 ? 9.583 -7.197 -4.646 1.00 87.56 103 GLU A CA 1
ATOM 838 C C . GLU A 1 103 ? 8.318 -6.315 -4.741 1.00 87.56 103 GLU A C 1
ATOM 840 O O . GLU A 1 103 ? 7.724 -6.023 -3.696 1.00 87.56 103 GLU A O 1
ATOM 845 N N . ILE A 1 104 ? 7.920 -5.873 -5.944 1.00 86.75 104 ILE A N 1
ATOM 846 C CA . ILE A 1 104 ? 6.761 -4.984 -6.165 1.00 86.75 104 ILE A CA 1
ATOM 847 C C . ILE A 1 104 ? 5.532 -5.683 -6.770 1.00 86.75 104 ILE A C 1
ATOM 849 O O . ILE A 1 104 ? 4.456 -5.087 -6.779 1.00 86.75 104 ILE A O 1
ATOM 853 N N . THR A 1 105 ? 5.669 -6.914 -7.263 1.00 84.19 105 THR A N 1
ATOM 854 C CA . THR A 1 105 ? 4.563 -7.696 -7.841 1.00 84.19 105 THR A CA 1
ATOM 855 C C . THR A 1 105 ? 4.095 -8.751 -6.844 1.00 84.19 105 THR A C 1
ATOM 857 O O . THR A 1 105 ? 3.179 -8.497 -6.069 1.00 84.19 105 THR A O 1
ATOM 860 N N . ILE A 1 106 ? 4.790 -9.887 -6.789 1.00 83.88 106 ILE A N 1
ATOM 861 C CA . ILE A 1 106 ? 4.479 -11.033 -5.923 1.00 83.88 106 ILE A CA 1
ATOM 862 C C . ILE A 1 106 ? 4.878 -10.811 -4.456 1.00 83.88 106 ILE A C 1
ATOM 864 O O . ILE A 1 106 ? 4.324 -11.424 -3.545 1.00 83.88 106 ILE A O 1
ATOM 868 N N . GLY A 1 107 ? 5.836 -9.918 -4.206 1.00 87.69 107 GLY A N 1
ATOM 869 C CA . GLY A 1 107 ? 6.382 -9.664 -2.881 1.00 87.69 107 GLY A CA 1
ATOM 870 C C . GLY A 1 107 ? 7.387 -10.725 -2.420 1.00 87.69 107 GLY A C 1
ATOM 871 O O . GLY A 1 107 ? 7.839 -11.597 -3.154 1.00 87.69 107 GLY A O 1
ATOM 872 N N . SER A 1 108 ? 7.812 -10.602 -1.168 1.00 88.69 108 SER A N 1
ATOM 873 C CA . SER A 1 108 ? 8.701 -11.547 -0.483 1.00 88.69 108 SER A CA 1
ATOM 874 C C . SER A 1 108 ? 7.947 -12.310 0.608 1.00 88.69 108 SER A C 1
ATOM 876 O O . SER A 1 108 ? 6.946 -11.800 1.091 1.00 88.69 108 SER A O 1
ATOM 878 N N . PRO A 1 109 ? 8.435 -13.459 1.105 1.00 89.19 109 PRO A N 1
ATOM 879 C CA . PRO A 1 109 ? 7.786 -14.151 2.220 1.00 89.19 109 PRO A CA 1
ATOM 880 C C . PRO A 1 109 ? 7.632 -13.257 3.463 1.00 89.19 109 PRO A C 1
ATOM 882 O O . PRO A 1 109 ? 8.593 -12.593 3.876 1.00 89.19 109 PRO A O 1
ATOM 885 N N . ALA A 1 110 ? 6.461 -13.277 4.112 1.00 88.44 110 ALA A N 1
ATOM 886 C CA . ALA A 1 110 ? 6.186 -12.440 5.287 1.00 88.44 110 ALA A CA 1
ATOM 887 C C . ALA A 1 110 ? 7.070 -12.758 6.502 1.00 88.44 110 ALA A C 1
ATOM 889 O O . ALA A 1 110 ? 7.222 -11.922 7.392 1.00 88.44 110 ALA A O 1
ATOM 890 N N . THR A 1 111 ? 7.752 -13.906 6.518 1.00 87.44 111 THR A N 1
ATOM 891 C CA . THR A 1 111 ? 8.793 -14.234 7.511 1.00 87.44 111 THR A CA 1
ATOM 892 C C . THR A 1 111 ? 9.942 -13.215 7.539 1.00 87.44 111 THR A C 1
ATOM 894 O O . THR A 1 111 ? 10.664 -13.113 8.534 1.00 87.44 111 THR A O 1
ATOM 897 N N . LEU A 1 112 ? 10.098 -12.412 6.480 1.00 86.62 112 LEU A N 1
ATOM 898 C CA . LEU A 1 112 ? 11.073 -11.327 6.395 1.00 86.62 112 LEU A CA 1
ATOM 899 C C . LEU A 1 112 ? 10.575 -9.988 6.973 1.00 86.62 112 LEU A C 1
ATOM 901 O O . LEU A 1 112 ? 11.371 -9.048 7.024 1.00 86.62 112 LEU A O 1
ATOM 905 N N . SER A 1 113 ? 9.327 -9.874 7.446 1.00 84.75 113 SER A N 1
ATOM 906 C CA . SER A 1 113 ? 8.731 -8.622 7.959 1.00 84.75 113 SER A CA 1
ATOM 907 C C . SER A 1 113 ? 9.604 -7.938 9.014 1.00 84.75 113 SER A C 1
ATOM 909 O O . SER A 1 113 ? 9.991 -6.783 8.848 1.00 84.75 113 SER A O 1
ATOM 911 N N . ASN A 1 114 ? 10.090 -8.701 9.998 1.00 84.06 114 ASN A N 1
ATOM 912 C CA . ASN A 1 114 ? 10.989 -8.231 11.059 1.00 84.06 114 ASN A CA 1
ATOM 913 C C . ASN A 1 114 ? 12.228 -7.476 10.536 1.00 84.06 114 ASN A C 1
ATOM 915 O O . ASN A 1 114 ? 12.749 -6.562 11.185 1.00 84.06 114 ASN A O 1
ATOM 919 N N . LYS A 1 115 ? 12.754 -7.863 9.367 1.00 85.62 115 LYS A N 1
ATOM 920 C CA . LYS A 1 115 ? 13.900 -7.190 8.735 1.00 85.62 115 LYS A CA 1
ATOM 921 C C . LYS A 1 115 ? 13.514 -5.798 8.238 1.00 85.62 115 LYS A C 1
ATOM 923 O O . LYS A 1 115 ? 14.330 -4.876 8.326 1.00 85.62 115 LYS A O 1
ATOM 928 N N . PHE A 1 116 ? 12.309 -5.654 7.702 1.00 83.44 116 PHE A N 1
ATOM 929 C CA . PHE A 1 116 ? 11.769 -4.396 7.201 1.00 83.44 116 PHE A CA 1
ATOM 930 C C . PHE A 1 116 ? 11.311 -3.489 8.346 1.00 83.44 116 PHE A C 1
ATOM 932 O O . PHE A 1 116 ? 11.631 -2.300 8.316 1.00 83.44 116 PHE A O 1
ATOM 939 N N . ASP A 1 117 ? 10.751 -4.056 9.416 1.00 77.94 117 ASP A N 1
ATOM 940 C CA . ASP A 1 117 ? 10.385 -3.341 10.647 1.00 77.94 117 ASP A CA 1
ATOM 941 C C . ASP A 1 117 ? 11.585 -2.632 11.272 1.00 77.94 117 ASP A C 1
ATOM 943 O O . ASP A 1 117 ? 11.554 -1.434 11.564 1.00 77.94 117 ASP A O 1
ATOM 947 N N . ARG A 1 118 ? 12.709 -3.350 11.410 1.00 78.94 118 ARG A N 1
ATOM 948 C CA . ARG A 1 118 ? 13.969 -2.781 11.922 1.00 78.94 118 ARG A CA 1
ATOM 949 C C . ARG A 1 118 ? 14.466 -1.620 11.064 1.00 78.94 118 ARG A C 1
ATOM 951 O O . ARG A 1 118 ? 15.052 -0.669 11.582 1.00 78.94 118 ARG A O 1
ATOM 958 N N . LYS A 1 119 ? 14.234 -1.689 9.753 1.00 79.88 119 LYS A N 1
ATOM 959 C CA . LYS A 1 119 ? 14.599 -0.640 8.793 1.00 79.88 119 LYS A CA 1
ATOM 960 C C . LYS A 1 119 ? 13.553 0.468 8.688 1.00 79.88 119 LYS A C 1
ATOM 962 O O . LYS A 1 119 ? 13.865 1.504 8.098 1.00 79.88 119 LYS A O 1
ATOM 967 N N . LYS A 1 120 ? 12.378 0.287 9.305 1.00 78.56 120 LYS A N 1
ATOM 968 C CA . LYS A 1 120 ? 11.218 1.183 9.227 1.00 78.56 120 LYS A CA 1
ATOM 969 C C . LYS A 1 120 ? 10.756 1.372 7.779 1.00 78.56 120 LYS A C 1
ATOM 971 O O . LYS A 1 120 ? 10.501 2.495 7.362 1.00 78.56 120 LYS A O 1
ATOM 976 N N . ILE A 1 121 ? 10.754 0.291 7.002 1.00 81.06 121 ILE A N 1
ATOM 977 C CA . ILE A 1 121 ? 10.281 0.296 5.614 1.00 81.06 121 ILE A CA 1
ATOM 978 C C . ILE A 1 121 ? 8.764 0.060 5.627 1.00 81.06 121 ILE A C 1
ATOM 980 O O . ILE A 1 121 ? 8.324 -0.855 6.324 1.00 81.06 121 ILE A O 1
ATOM 984 N N . PRO A 1 122 ? 7.968 0.853 4.889 1.00 79.38 122 PRO A N 1
ATOM 985 C CA . PRO A 1 122 ? 6.543 0.602 4.747 1.00 79.38 122 PRO A CA 1
ATOM 986 C C . PRO A 1 122 ? 6.336 -0.668 3.919 1.00 79.38 122 PRO A C 1
ATOM 988 O O . PRO A 1 122 ? 6.848 -0.792 2.801 1.00 79.38 122 PRO A O 1
ATOM 991 N N . ILE A 1 123 ? 5.614 -1.619 4.504 1.00 84.88 123 ILE A N 1
ATOM 992 C CA . ILE A 1 123 ? 5.287 -2.898 3.882 1.00 84.88 123 ILE A CA 1
ATOM 993 C C . ILE A 1 123 ? 3.781 -3.033 3.729 1.00 84.88 123 ILE A C 1
ATOM 995 O O . ILE A 1 123 ? 3.001 -2.599 4.581 1.00 84.88 123 ILE A O 1
ATOM 999 N N . GLU A 1 124 ? 3.410 -3.664 2.634 1.00 85.00 124 GLU A N 1
ATOM 1000 C CA . GLU A 1 124 ? 2.070 -4.126 2.344 1.00 85.00 124 GLU A CA 1
ATOM 1001 C C . GLU A 1 124 ? 2.040 -5.643 2.490 1.00 85.00 124 GLU A C 1
ATOM 1003 O O . GLU A 1 124 ? 2.926 -6.317 1.970 1.00 85.00 124 GLU A O 1
ATOM 1008 N N . TYR A 1 125 ? 1.054 -6.176 3.199 1.00 84.75 125 TYR A N 1
ATOM 1009 C CA . TYR A 1 125 ? 0.804 -7.608 3.263 1.00 84.75 125 TYR A CA 1
ATOM 1010 C C . TYR A 1 125 ? -0.127 -8.006 2.120 1.00 84.75 125 TYR A C 1
ATOM 1012 O O . TYR A 1 125 ? -1.168 -7.384 1.918 1.00 84.75 125 TYR A O 1
ATOM 1020 N N . ILE A 1 126 ? 0.256 -9.053 1.400 1.00 84.81 126 ILE A N 1
ATOM 1021 C CA . ILE A 1 126 ? -0.515 -9.656 0.320 1.00 84.81 126 ILE A CA 1
ATOM 1022 C C . ILE A 1 126 ? -0.968 -11.026 0.816 1.00 84.81 126 ILE A C 1
ATOM 1024 O O . ILE A 1 126 ? -0.142 -11.855 1.203 1.00 84.81 126 ILE A O 1
ATOM 1028 N N . LEU A 1 127 ? -2.281 -11.232 0.819 1.00 83.94 127 LEU A N 1
ATOM 1029 C CA . LEU A 1 127 ? -2.922 -12.512 1.080 1.00 83.94 127 LEU A CA 1
ATOM 1030 C C . LEU A 1 127 ? -3.673 -12.910 -0.190 1.00 83.94 127 LEU A C 1
ATOM 1032 O O . LEU A 1 127 ? -4.539 -12.164 -0.639 1.00 83.94 127 LEU A O 1
ATOM 1036 N N . GLU A 1 128 ? -3.331 -14.059 -0.770 1.00 78.12 128 GLU A N 1
ATOM 1037 C CA . GLU A 1 128 ? -3.995 -14.554 -1.987 1.00 78.12 128 GLU A CA 1
ATOM 1038 C C . GLU A 1 128 ? -5.419 -15.058 -1.706 1.00 78.12 128 GLU A C 1
ATOM 1040 O O . GLU A 1 128 ? -6.282 -15.053 -2.583 1.00 78.12 128 GLU A O 1
ATOM 1045 N N . GLU A 1 129 ? -5.680 -15.485 -0.469 1.00 80.44 129 GLU A N 1
ATOM 1046 C CA . GLU A 1 129 ? -6.987 -15.967 -0.042 1.00 80.44 129 GLU A CA 1
ATOM 1047 C C . GLU A 1 129 ? -7.949 -14.825 0.314 1.00 80.44 129 GLU A C 1
ATOM 1049 O O . GLU A 1 129 ? -7.582 -13.806 0.903 1.00 80.44 129 GLU A O 1
ATOM 1054 N N . ASN A 1 130 ? -9.234 -15.040 0.027 1.00 79.88 130 ASN A N 1
ATOM 1055 C CA . ASN A 1 130 ? -10.286 -14.104 0.407 1.00 79.88 130 ASN A CA 1
ATOM 1056 C C . ASN A 1 130 ? -10.448 -14.035 1.929 1.00 79.88 130 ASN A C 1
ATOM 1058 O O . ASN A 1 130 ? -10.635 -15.050 2.601 1.00 79.88 130 ASN A O 1
ATOM 1062 N N . ILE A 1 131 ? -10.500 -12.815 2.458 1.00 77.50 131 ILE A N 1
ATOM 1063 C CA . ILE A 1 131 ? -10.789 -12.570 3.872 1.00 77.50 131 ILE A CA 1
ATOM 1064 C C . ILE A 1 131 ? -12.310 -12.561 4.063 1.00 77.50 131 ILE A C 1
ATOM 1066 O O . ILE A 1 131 ? -12.996 -11.758 3.421 1.00 77.50 131 ILE A O 1
ATOM 1070 N N . PRO A 1 132 ? -12.881 -13.411 4.935 1.00 80.25 132 PRO A N 1
ATOM 1071 C CA . PRO A 1 132 ? -14.319 -13.409 5.161 1.00 80.25 132 PRO A CA 1
ATOM 1072 C C . PRO A 1 132 ? -14.802 -12.058 5.705 1.00 80.25 132 PRO A C 1
ATOM 1074 O O . PRO A 1 132 ? -14.272 -11.540 6.684 1.00 80.25 132 PRO A O 1
ATOM 1077 N N . ALA A 1 133 ? -15.878 -11.514 5.131 1.00 78.75 133 ALA A N 1
ATOM 1078 C CA . ALA A 1 133 ? -16.415 -10.207 5.527 1.00 78.75 133 ALA A CA 1
ATOM 1079 C C . ALA A 1 133 ? -16.866 -10.132 7.003 1.00 78.75 133 ALA A C 1
ATOM 1081 O O . ALA A 1 133 ? -16.927 -9.057 7.587 1.00 78.75 133 ALA A O 1
ATOM 1082 N N . LYS A 1 134 ? -17.173 -11.273 7.630 1.00 82.75 134 LYS A N 1
ATOM 1083 C CA . LYS A 1 134 ? -17.496 -11.348 9.066 1.00 82.75 134 LYS A CA 1
ATOM 1084 C C . LYS A 1 134 ? -16.298 -11.040 9.973 1.00 82.75 134 LYS A C 1
ATOM 1086 O O . LYS A 1 134 ? -16.494 -10.715 11.138 1.00 82.75 134 LYS A O 1
ATOM 1091 N N . ASP A 1 135 ? -15.085 -11.188 9.444 1.00 80.31 135 ASP A N 1
ATOM 1092 C CA . ASP A 1 135 ? -13.845 -11.041 10.195 1.00 80.31 135 ASP A CA 1
ATOM 1093 C C . ASP A 1 135 ? -13.257 -9.632 10.025 1.00 80.31 135 ASP A C 1
ATOM 1095 O O . ASP A 1 135 ? -12.319 -9.287 10.731 1.00 80.31 135 ASP A O 1
ATOM 1099 N N . ILE A 1 136 ? -13.803 -8.791 9.139 1.00 82.06 136 ILE A N 1
ATOM 1100 C CA . ILE A 1 136 ? -13.326 -7.418 8.926 1.00 82.06 136 ILE A CA 1
ATOM 1101 C C . ILE A 1 136 ? -14.173 -6.405 9.702 1.00 82.06 136 ILE A C 1
ATOM 1103 O O . ILE A 1 136 ? -15.399 -6.472 9.731 1.00 82.06 136 ILE A O 1
ATOM 1107 N N . GLU A 1 137 ? -13.515 -5.422 10.307 1.00 85.00 137 GLU A N 1
ATOM 1108 C CA . GLU A 1 137 ? -14.166 -4.298 10.983 1.00 85.00 137 GLU A CA 1
ATOM 1109 C C . GLU A 1 137 ? -13.954 -3.030 10.150 1.00 85.00 137 GLU A C 1
ATOM 1111 O O . GLU A 1 137 ? -12.812 -2.658 9.875 1.00 85.00 137 GLU A O 1
ATOM 1116 N N . LEU A 1 138 ? -15.028 -2.331 9.760 1.00 84.31 138 LEU A N 1
ATOM 1117 C CA . LEU A 1 138 ? -14.890 -0.991 9.185 1.00 84.31 138 LEU A CA 1
ATOM 1118 C C . LEU A 1 138 ? -14.319 -0.058 10.253 1.00 84.31 138 LEU A C 1
ATOM 1120 O O . LEU A 1 138 ? -14.949 0.211 11.275 1.00 84.31 138 LEU A O 1
ATOM 1124 N N . PHE A 1 139 ? -13.119 0.443 10.000 1.00 80.81 139 PHE A N 1
ATOM 1125 C CA . PHE A 1 139 ? -12.398 1.274 10.946 1.00 80.81 139 PHE A CA 1
ATOM 1126 C C . PHE A 1 139 ? -12.717 2.759 10.757 1.00 80.81 139 PHE A C 1
ATOM 1128 O O . PHE A 1 139 ? -12.870 3.477 11.745 1.00 80.81 139 PHE A O 1
ATOM 1135 N N . GLY A 1 140 ? -12.861 3.197 9.504 1.00 83.31 140 GLY A N 1
ATOM 1136 C CA . GLY A 1 140 ? -13.203 4.573 9.164 1.00 83.31 140 GLY A CA 1
ATOM 1137 C C . GLY A 1 140 ? -13.356 4.793 7.665 1.00 83.31 140 GLY A C 1
ATOM 1138 O O . GLY A 1 140 ? -13.001 3.936 6.851 1.00 83.31 140 GLY A O 1
ATOM 1139 N N . THR A 1 141 ? -13.886 5.958 7.306 1.00 86.75 141 THR A N 1
ATOM 1140 C CA . THR A 1 141 ? -14.154 6.337 5.916 1.00 86.75 141 THR A CA 1
ATOM 1141 C C . THR A 1 141 ? -13.882 7.824 5.732 1.00 86.75 141 THR A C 1
ATOM 1143 O O . THR A 1 141 ? -14.169 8.622 6.622 1.00 86.75 141 THR A O 1
ATOM 1146 N N . ALA A 1 142 ? -13.341 8.208 4.581 1.00 86.69 142 ALA A N 1
ATOM 1147 C CA . ALA A 1 142 ? -13.093 9.600 4.233 1.00 86.69 142 ALA A CA 1
ATOM 1148 C C . ALA A 1 142 ? -13.416 9.862 2.768 1.00 86.69 142 ALA A C 1
ATOM 1150 O O . ALA A 1 142 ? -13.175 9.020 1.901 1.00 86.69 142 ALA A O 1
ATOM 1151 N N . LYS A 1 143 ? -13.933 11.059 2.494 1.00 85.50 143 LYS A N 1
ATOM 1152 C CA . LYS A 1 143 ? -14.039 11.560 1.124 1.00 85.50 143 LYS A CA 1
ATOM 1153 C C . LYS A 1 143 ? -12.732 12.226 0.729 1.00 85.50 143 LYS A C 1
ATOM 1155 O O . LYS A 1 143 ? -12.164 12.991 1.507 1.00 85.50 143 LYS A O 1
ATOM 1160 N N . VAL A 1 144 ? -12.293 11.944 -0.488 1.00 81.56 144 VAL A N 1
ATOM 1161 C CA . VAL A 1 144 ? -11.075 12.485 -1.073 1.00 81.56 144 VAL A CA 1
ATOM 1162 C C . VAL A 1 144 ? -11.439 13.233 -2.347 1.00 81.56 144 VAL A C 1
ATOM 1164 O O . VAL A 1 144 ? -11.993 12.643 -3.274 1.00 81.56 144 VAL A O 1
ATOM 1167 N N . ASP A 1 145 ? -11.122 14.526 -2.359 1.00 79.44 145 ASP A N 1
ATOM 1168 C CA . ASP A 1 145 ? -11.068 15.356 -3.561 1.00 79.44 145 ASP A CA 1
ATOM 1169 C C . ASP A 1 145 ? -9.598 15.484 -3.961 1.00 79.44 145 ASP A C 1
ATOM 1171 O O . ASP A 1 145 ? -8.790 16.049 -3.221 1.00 79.44 145 ASP A O 1
ATOM 1175 N N . PHE A 1 146 ? -9.243 14.924 -5.114 1.00 70.81 146 PHE A N 1
ATOM 1176 C CA . PHE A 1 146 ? -7.863 14.931 -5.594 1.00 70.81 146 PHE A CA 1
ATOM 1177 C C . PHE A 1 146 ? -7.381 16.297 -6.043 1.00 70.81 146 PHE A C 1
ATOM 1179 O O . PHE A 1 146 ? -6.199 16.612 -5.906 1.00 70.81 146 PHE A O 1
ATOM 1186 N N . ASN A 1 147 ? -8.290 17.114 -6.571 1.00 74.88 147 ASN A N 1
ATOM 1187 C CA . ASN A 1 147 ? -7.943 18.444 -7.048 1.00 74.88 147 ASN A CA 1
ATOM 1188 C C . ASN A 1 147 ? -7.622 19.378 -5.875 1.00 74.88 147 ASN A C 1
ATOM 1190 O O . ASN A 1 147 ? -6.956 20.395 -6.061 1.00 74.88 147 ASN A O 1
ATOM 1194 N N . ASN A 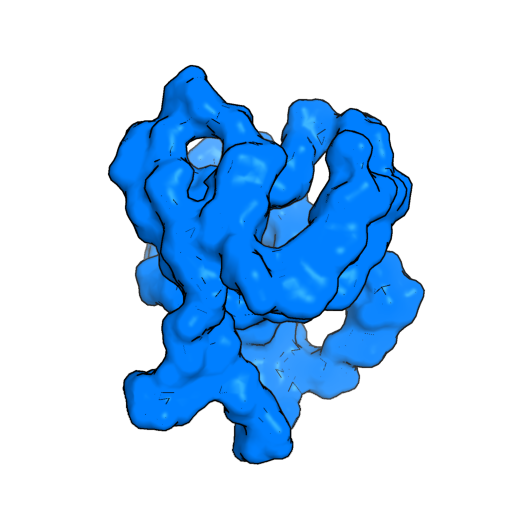1 148 ? -8.074 19.022 -4.668 1.00 76.12 148 ASN A N 1
ATOM 1195 C CA . ASN A 1 148 ? -7.854 19.780 -3.448 1.00 76.12 148 ASN A CA 1
ATOM 1196 C C . ASN A 1 148 ? -7.590 18.859 -2.240 1.00 76.12 148 ASN A C 1
ATOM 1198 O O . ASN A 1 148 ? -8.321 18.880 -1.245 1.00 76.12 148 ASN A O 1
ATOM 1202 N N . LEU A 1 149 ? -6.549 18.022 -2.335 1.00 75.50 149 LEU A N 1
ATOM 1203 C CA . LEU A 1 149 ? -6.234 17.033 -1.304 1.00 75.50 149 LEU A CA 1
ATOM 1204 C C . LEU A 1 149 ? -5.750 17.689 0.003 1.00 75.50 149 LEU A C 1
ATOM 1206 O O . LEU A 1 149 ? -4.569 17.998 0.165 1.00 75.50 149 LEU A O 1
ATOM 1210 N N . ASP A 1 150 ? -6.643 17.800 0.989 1.00 78.31 150 ASP A N 1
ATOM 1211 C CA . ASP A 1 150 ? -6.276 18.072 2.382 1.00 78.31 150 ASP A CA 1
ATOM 1212 C C . ASP A 1 150 ? -6.008 16.759 3.131 1.00 78.31 150 ASP A C 1
ATOM 1214 O O . ASP A 1 150 ? -6.886 16.169 3.770 1.00 78.31 150 ASP A O 1
ATOM 1218 N N . LEU A 1 151 ? -4.751 16.314 3.082 1.00 74.38 151 LEU A N 1
ATOM 1219 C CA . LEU A 1 151 ? -4.290 15.100 3.755 1.00 74.38 151 LEU A CA 1
ATOM 1220 C C . LEU A 1 151 ? -4.615 15.093 5.261 1.00 74.38 151 LEU A C 1
ATOM 1222 O O . LEU A 1 151 ? -4.945 14.046 5.819 1.00 74.38 151 LEU A O 1
ATOM 1226 N N . LYS A 1 152 ? -4.548 16.251 5.931 1.00 73.69 152 LYS A N 1
ATOM 1227 C CA . LYS A 1 152 ? -4.834 16.377 7.368 1.00 73.69 152 LYS A CA 1
ATOM 1228 C C . LYS A 1 152 ? -6.303 16.076 7.640 1.00 73.69 152 LYS A C 1
ATOM 1230 O O . LYS A 1 152 ? -6.613 15.352 8.585 1.00 73.69 152 LYS A O 1
ATOM 1235 N N . SER A 1 153 ? -7.194 16.613 6.813 1.00 79.12 153 SER A N 1
ATOM 1236 C CA . SER A 1 153 ? -8.630 16.343 6.893 1.00 79.12 153 SER A CA 1
ATOM 1237 C C . SER A 1 153 ? -8.954 14.880 6.588 1.00 79.12 153 SER A C 1
ATOM 1239 O O . SER A 1 153 ? -9.676 14.250 7.362 1.00 79.12 153 SER A O 1
ATOM 1241 N N . VAL A 1 154 ? -8.368 14.311 5.528 1.00 79.88 154 VAL A N 1
ATOM 1242 C CA . VAL A 1 154 ? -8.588 12.905 5.149 1.00 79.88 154 VAL A CA 1
ATOM 1243 C C . VAL A 1 154 ? -8.177 11.968 6.284 1.00 79.88 154 VAL A C 1
ATOM 1245 O O . VAL A 1 154 ? -8.972 11.135 6.714 1.00 79.88 154 VAL A O 1
ATOM 1248 N N . LEU A 1 155 ? -6.975 12.141 6.843 1.00 76.75 155 LEU A N 1
ATOM 1249 C CA . LEU A 1 155 ? -6.510 11.312 7.957 1.00 76.75 155 LEU A CA 1
ATOM 1250 C C . LEU A 1 155 ? -7.377 11.506 9.213 1.00 76.75 155 LEU A C 1
ATOM 1252 O O . LEU A 1 155 ? -7.739 10.531 9.863 1.00 76.75 155 LEU A O 1
ATOM 1256 N N . LYS A 1 156 ? -7.794 12.734 9.541 1.00 76.88 156 LYS A N 1
ATOM 1257 C CA . LYS A 1 156 ? -8.712 12.961 10.672 1.00 76.88 156 LYS A CA 1
ATOM 1258 C C . LYS A 1 156 ? -10.044 12.230 10.514 1.00 76.88 156 LYS A C 1
ATOM 1260 O O . LYS A 1 156 ? -10.543 11.704 11.502 1.00 76.88 156 LYS A O 1
ATOM 1265 N N . GLN A 1 157 ? -10.604 12.200 9.306 1.00 82.69 157 GLN A N 1
ATOM 1266 C CA . GLN A 1 157 ? -11.840 11.468 9.017 1.00 82.69 157 GLN A CA 1
ATOM 1267 C C . GLN A 1 157 ? -11.631 9.952 9.145 1.00 82.69 157 GLN A C 1
ATOM 1269 O O . GLN A 1 157 ? -12.410 9.279 9.813 1.00 82.69 157 GLN A O 1
ATOM 1274 N N . LEU A 1 158 ? -10.542 9.423 8.577 1.00 79.06 158 LEU A N 1
ATOM 1275 C CA . LEU A 1 158 ? -10.226 7.989 8.610 1.00 79.06 158 LEU A CA 1
ATOM 1276 C C . LEU A 1 158 ? -9.998 7.443 10.026 1.00 79.06 158 LEU A C 1
ATOM 1278 O O . LEU A 1 158 ? -10.327 6.292 10.296 1.00 79.06 158 LEU A O 1
ATOM 1282 N N . PHE A 1 159 ? -9.432 8.255 10.920 1.00 77.56 159 PHE A N 1
ATOM 1283 C CA . PHE A 1 159 ? -9.083 7.858 12.287 1.00 77.56 159 PHE A CA 1
ATOM 1284 C C . PHE A 1 159 ? -9.987 8.505 13.352 1.00 77.56 159 PHE A C 1
ATOM 1286 O O . PHE A 1 159 ? -9.639 8.495 14.535 1.00 77.56 159 PHE A O 1
ATOM 1293 N N . ALA A 1 160 ? -11.129 9.083 12.961 1.00 76.81 160 ALA A N 1
ATOM 1294 C CA . ALA A 1 160 ? -12.042 9.770 13.875 1.00 76.81 160 ALA A CA 1
ATOM 1295 C C . ALA A 1 160 ? -12.412 8.877 15.075 1.00 76.81 160 ALA A C 1
ATOM 1297 O O . ALA A 1 160 ? -12.746 7.706 14.913 1.00 76.81 160 ALA A O 1
ATOM 1298 N N . ASP A 1 161 ? -12.301 9.425 16.290 1.00 69.56 161 ASP A N 1
ATOM 1299 C CA . ASP A 1 161 ? -12.612 8.740 17.558 1.00 69.56 161 ASP A CA 1
ATOM 1300 C C . ASP A 1 161 ? -11.771 7.487 17.884 1.00 69.56 161 ASP A C 1
ATOM 1302 O O . ASP A 1 161 ? -12.073 6.743 18.821 1.00 69.56 161 ASP A O 1
ATOM 1306 N N . LYS A 1 162 ? -10.669 7.254 17.158 1.00 73.88 162 LYS A N 1
ATOM 1307 C CA . LYS A 1 162 ? -9.738 6.141 17.404 1.00 73.88 162 LYS A CA 1
ATOM 1308 C C . LYS A 1 162 ? -8.501 6.608 18.172 1.00 73.88 162 LYS A C 1
ATOM 1310 O O . LYS A 1 162 ? -8.038 7.738 18.013 1.00 73.88 162 LYS A O 1
ATOM 1315 N N . LYS A 1 163 ? -7.908 5.732 18.994 1.00 68.19 163 LYS A N 1
ATOM 1316 C CA . LYS A 1 163 ? -6.672 6.044 19.754 1.00 68.19 163 LYS A CA 1
ATOM 1317 C C . LYS A 1 163 ? -5.505 6.366 18.820 1.00 68.19 163 LYS A C 1
ATOM 1319 O O . LYS A 1 163 ? -4.617 7.139 19.164 1.00 68.19 163 LYS A O 1
ATOM 1324 N N . GLU A 1 164 ? -5.546 5.811 17.620 1.00 66.00 164 GLU A N 1
ATOM 1325 C CA . GLU A 1 164 ? -4.625 6.028 16.519 1.00 66.00 164 GLU A CA 1
ATOM 1326 C C . GLU A 1 164 ? -4.623 7.497 16.045 1.00 66.00 164 GLU A C 1
ATOM 1328 O O . GLU A 1 164 ? -3.586 7.995 15.609 1.00 66.00 164 GLU A O 1
ATOM 1333 N N . ASN A 1 165 ? -5.720 8.241 16.247 1.00 61.78 165 ASN A N 1
ATOM 1334 C CA . ASN A 1 165 ? -5.799 9.681 15.972 1.00 61.78 165 ASN A CA 1
ATOM 1335 C C . ASN A 1 165 ? -4.789 10.490 16.806 1.00 61.78 165 ASN A C 1
ATOM 1337 O O . ASN A 1 165 ? -4.238 11.484 16.342 1.00 61.78 165 ASN A O 1
ATOM 1341 N N . ILE A 1 166 ? -4.457 10.028 18.020 1.00 55.78 166 ILE A N 1
ATOM 1342 C CA . ILE A 1 166 ? -3.462 10.669 18.900 1.00 55.78 166 ILE A CA 1
ATOM 1343 C C . ILE A 1 166 ? -2.085 10.721 18.229 1.00 55.78 166 ILE A C 1
ATOM 1345 O O . ILE A 1 166 ? -1.315 11.656 18.458 1.00 55.78 166 ILE A O 1
ATOM 1349 N N . PHE A 1 167 ? -1.767 9.740 17.381 1.00 53.6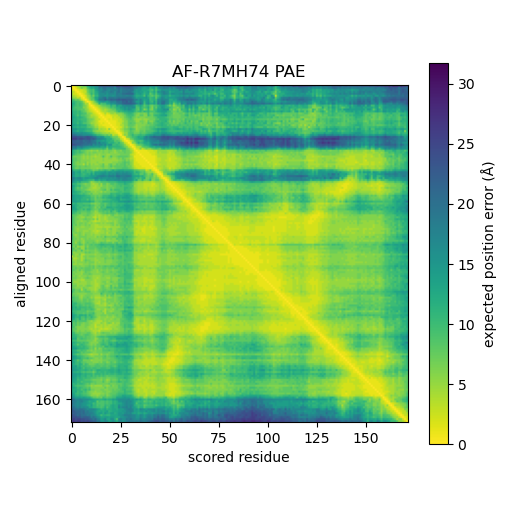9 167 PHE A N 1
ATOM 1350 C CA . PHE A 1 167 ? -0.515 9.749 16.639 1.00 53.69 167 PHE A CA 1
ATOM 1351 C C . PHE A 1 167 ? -0.517 10.862 15.591 1.00 53.69 167 PHE A C 1
ATOM 1353 O O . PHE A 1 167 ? 0.479 11.569 15.497 1.00 53.69 167 PHE A O 1
ATOM 1360 N N . LEU A 1 168 ? -1.637 11.121 14.907 1.00 53.19 168 LEU A N 1
ATOM 1361 C CA . LEU A 1 168 ? -1.750 12.202 13.917 1.00 53.19 168 LEU A CA 1
ATOM 1362 C C . LEU A 1 168 ? -1.513 13.594 14.521 1.00 53.19 168 LEU A C 1
ATOM 1364 O O . LEU A 1 168 ? -0.860 14.422 13.892 1.00 53.19 168 LEU A O 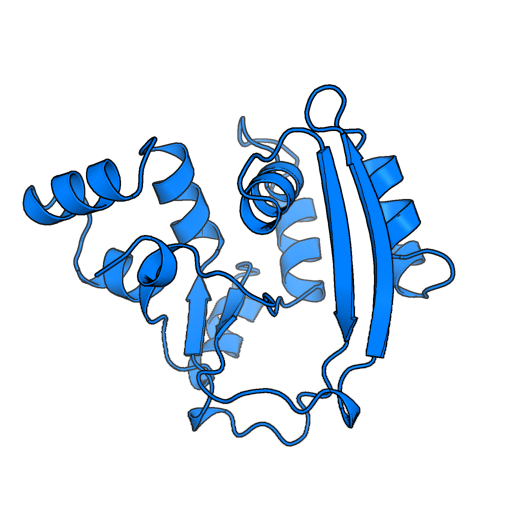1
ATOM 1368 N N . TYR A 1 169 ? -1.963 13.847 15.755 1.00 45.56 169 TYR A N 1
ATOM 1369 C CA . TYR A 1 169 ? -1.753 15.134 16.436 1.00 45.56 169 TYR A CA 1
ATOM 1370 C C . TYR A 1 169 ? -0.280 15.472 16.709 1.00 45.56 169 TYR A C 1
ATOM 1372 O O . TYR A 1 169 ? 0.045 16.642 16.876 1.00 45.56 169 TYR A O 1
ATOM 1380 N N . LYS A 1 170 ? 0.625 14.484 16.741 1.00 46.06 170 LYS A N 1
ATOM 1381 C CA . LYS A 1 170 ? 2.070 14.734 16.896 1.00 46.06 170 LYS A CA 1
ATOM 1382 C C . LYS A 1 170 ? 2.771 15.122 15.589 1.00 46.06 170 LYS A C 1
ATOM 1384 O O . LYS A 1 170 ? 3.956 15.443 15.624 1.00 46.06 170 LYS A O 1
ATOM 1389 N N . PHE A 1 171 ? 2.070 15.067 14.457 1.00 45.00 171 PHE A N 1
ATOM 1390 C CA . PHE A 1 171 ? 2.630 15.249 13.113 1.00 45.00 171 PHE A CA 1
ATOM 1391 C C . PHE A 1 171 ? 2.049 16.458 12.367 1.00 45.00 171 PHE A C 1
ATOM 1393 O O . PHE A 1 171 ? 2.348 16.639 11.188 1.00 45.00 171 PHE A O 1
ATOM 1400 N N . LEU A 1 172 ? 1.210 17.259 13.034 1.00 40.78 172 LEU A N 1
ATOM 1401 C CA . LEU A 1 172 ? 0.321 18.251 12.432 1.00 40.78 172 LEU A CA 1
ATOM 1402 C C . LEU A 1 172 ? 0.403 19.640 13.046 1.00 40.78 172 LEU A C 1
ATOM 1404 O O . LEU A 1 172 ? 0.725 19.757 14.243 1.00 40.78 172 LEU A O 1
#

Solvent-accessible surface area (backbone atoms only — not comparable to full-atom values): 10053 Å² total; per-residue (Å²): 136,58,66,53,56,63,68,44,90,77,88,82,42,65,49,64,70,29,39,53,52,31,55,66,70,50,67,71,76,49,99,64,50,65,72,54,54,50,51,40,55,80,50,70,69,48,63,68,43,75,51,71,45,69,46,68,76,59,90,80,57,58,55,88,63,24,24,32,27,40,45,65,58,40,50,54,49,59,73,73,28,95,46,71,67,50,48,52,53,36,38,76,71,62,78,41,51,68,70,58,52,38,33,42,45,75,26,40,64,34,84,50,46,68,65,36,56,7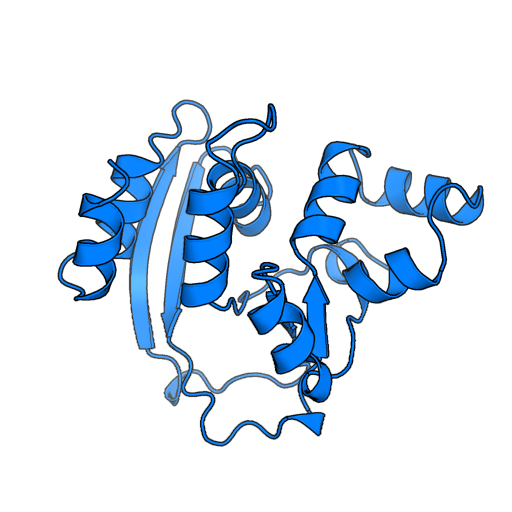7,69,34,47,37,40,32,54,45,60,88,66,85,77,59,74,89,61,49,41,85,61,28,51,26,72,45,44,60,92,67,67,52,62,70,58,35,51,48,42,36,30,56,98,39,80,69,37,61,59,54,65,78,77,108

Secondary structure (DSSP, 8-state):
--HHHHT-SS--EE-HHHHHHHHHHHTT-SSS-HHHHHHHHHTTT-SEEEEEEEE---TTS-GGGEEEEEHHHHHHHHHH-SSHHHHHHHHHTTSS-HHHHHHHTT-EEGGGHHHHHHHT--EEEEESSPPPGGG-EEEEEEEEESTT--HHHHHHHHTTTSTTHHHHHT--